Protein AF-A0A497PC31-F1 (afdb_monomer)

pLDDT: mean 92.28, std 5.94, range [58.91, 97.69]

Radius of gyration: 13.22 Å; Cα contacts (8 Å, |Δi|>4): 116; chains: 1; bounding box: 31×26×40 Å

Nearest PDB structures (foldseek):
  8vl3-assembly1_A  TM=4.326E-01  e=1.122E-01  synthetic construct
  1iho-assembly1_B  TM=4.512E-01  e=1.753E-01  Escherichia coli
  7p45-assembly1_A  TM=4.996E-01  e=8.096E-01  Nakaseomyces glabratus CBS 138
  2jd4-assembly1_A  TM=5.950E-01  e=1.977E+00  Mus musculus
  3aml-assembly1_A  TM=5.154E-01  e=2.393E+00  Oryza sativa Japonica Group

Foldseek 3Di:
DDDDPVQVVLVVQLVVQLVVLQVVLLVCCVVCVVPDDPVVSVVSSQVSSCVRSPDDAKAWDDADVVQGWGWIDHPQKIKTWGDDPPDIDMDIDGD

Secondary structure (DSSP, 8-state):
-PPPHHHHHHHHHHHHHHHHHHHHHHHHHHHHTTTS-HHHHHHHHHHHHHHHS-SS-EEEEEEEETTEEEEEEETTEEEEEEE-SS-EEEEEEE-

Sequence (95 aa):
MKMNEITKSITNTIMENMEKTLVYLYCRWQDEKEYEDWQDYVDIMKKDLKEKAGVSNVFFVKASKRPFGLTFDFEGWQITLSVNSTSIRWKAKKI

Mean predicted aligned error: 3.39 Å

Solvent-accessible surface area (backbone atoms only — not comparable to full-atom values): 5504 Å² total; per-residue (Å²): 137,79,81,51,73,66,60,47,53,52,49,49,50,31,47,62,55,46,48,58,54,45,53,54,52,47,54,49,45,71,76,38,59,92,81,51,66,67,65,60,58,46,52,50,53,51,50,47,51,61,69,56,45,79,56,90,67,61,42,83,72,48,67,40,83,80,69,27,37,42,31,32,36,43,92,57,28,41,36,35,43,34,44,57,100,88,46,78,46,74,48,78,43,83,105

Structure (mmCIF, N/CA/C/O backbone):
data_AF-A0A497PC31-F1
#
_entry.id   AF-A0A497PC31-F1
#
loop_
_atom_site.group_PDB
_atom_site.id
_atom_site.type_symbol
_atom_site.label_atom_id
_atom_site.label_alt_id
_atom_site.label_comp_id
_atom_site.label_asym_id
_atom_site.label_entity_id
_atom_site.label_seq_id
_atom_site.pdbx_PDB_ins_code
_atom_site.Cartn_x
_atom_site.Cartn_y
_atom_site.Cartn_z
_atom_site.occupancy
_atom_site.B_iso_or_equiv
_atom_site.auth_seq_id
_atom_site.auth_comp_id
_atom_site.auth_asym_id
_atom_site.auth_atom_id
_atom_site.pdbx_PDB_model_num
ATOM 1 N N . MET A 1 1 ? -18.245 8.865 14.899 1.00 58.91 1 MET A N 1
ATOM 2 C CA . MET A 1 1 ? -17.577 7.842 15.736 1.00 58.91 1 MET A CA 1
ATOM 3 C C . MET A 1 1 ? -16.084 7.946 15.482 1.00 58.91 1 MET A C 1
ATOM 5 O O . MET A 1 1 ? -15.696 7.889 14.322 1.00 58.91 1 MET A O 1
ATOM 9 N N . LYS A 1 2 ? -15.283 8.217 16.513 1.00 72.19 2 LYS A N 1
ATOM 10 C CA . LYS A 1 2 ? -13.822 8.347 16.396 1.00 72.19 2 LYS A CA 1
ATOM 11 C C . LYS A 1 2 ? -13.185 6.952 16.481 1.00 72.19 2 LYS A C 1
ATOM 13 O O . LYS A 1 2 ? -13.781 6.077 17.107 1.00 72.19 2 LYS A O 1
ATOM 18 N N . MET A 1 3 ? -12.023 6.738 15.858 1.00 81.50 3 MET A N 1
ATOM 19 C CA . MET A 1 3 ? -11.214 5.542 16.144 1.00 81.50 3 MET A CA 1
ATOM 20 C C . MET A 1 3 ? -10.891 5.521 17.637 1.00 81.50 3 MET A C 1
ATOM 22 O O . MET A 1 3 ? -10.557 6.564 18.203 1.00 81.50 3 MET A O 1
ATOM 26 N N . ASN A 1 4 ? -11.013 4.353 18.264 1.00 87.94 4 ASN A N 1
ATOM 27 C CA . ASN A 1 4 ? -10.544 4.177 19.633 1.00 87.94 4 ASN A CA 1
ATOM 28 C C . ASN A 1 4 ? -9.001 4.138 19.660 1.00 87.94 4 ASN A C 1
ATOM 30 O O . ASN A 1 4 ? -8.346 4.071 18.614 1.00 87.94 4 ASN A O 1
ATOM 34 N N . GLU A 1 5 ? -8.416 4.202 20.854 1.00 88.38 5 GLU A N 1
ATOM 35 C CA . GLU A 1 5 ? -6.961 4.295 21.026 1.00 88.38 5 GLU A CA 1
ATOM 36 C C . GLU A 1 5 ? -6.210 3.059 20.516 1.00 88.38 5 GLU A C 1
ATOM 38 O O . GLU A 1 5 ? -5.159 3.204 19.893 1.00 88.38 5 GLU A O 1
ATOM 43 N N . ILE A 1 6 ? -6.775 1.859 20.68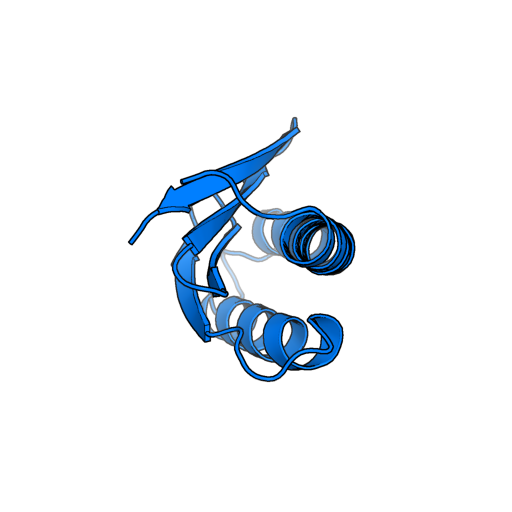9 1.00 85.81 6 ILE A N 1
ATOM 44 C CA . ILE A 1 6 ? -6.182 0.601 20.214 1.00 85.81 6 ILE A CA 1
ATOM 45 C C . ILE A 1 6 ? -6.154 0.576 18.684 1.00 85.81 6 ILE A C 1
ATOM 47 O O . ILE A 1 6 ? -5.098 0.387 18.085 1.00 85.81 6 ILE A O 1
ATOM 51 N N . THR A 1 7 ? -7.293 0.844 18.039 1.00 85.75 7 THR A N 1
ATOM 52 C CA . THR A 1 7 ? -7.408 0.906 16.575 1.00 85.75 7 THR A CA 1
ATOM 53 C C . THR A 1 7 ? -6.462 1.958 16.000 1.00 85.75 7 THR A C 1
ATOM 55 O O . THR A 1 7 ? -5.844 1.733 14.960 1.00 85.75 7 THR A O 1
ATOM 58 N N . LYS A 1 8 ? -6.308 3.100 16.681 1.00 87.94 8 LYS A N 1
ATOM 59 C CA . LYS A 1 8 ? -5.372 4.154 16.278 1.00 87.94 8 LYS A CA 1
ATOM 60 C C . LYS A 1 8 ? -3.916 3.693 16.382 1.00 87.94 8 LYS A C 1
ATOM 62 O O . LYS A 1 8 ? -3.160 3.920 15.445 1.00 87.94 8 LYS A O 1
ATOM 67 N N . SER A 1 9 ? -3.543 3.032 17.477 1.00 89.31 9 SER A N 1
ATOM 68 C CA . SER A 1 9 ? -2.193 2.490 17.672 1.00 89.31 9 SER A CA 1
ATOM 69 C C . SER A 1 9 ? -1.834 1.467 16.591 1.00 89.31 9 SER A C 1
ATOM 71 O O . SER A 1 9 ? -0.835 1.631 15.897 1.00 89.31 9 SER A O 1
ATOM 73 N N . ILE A 1 10 ? -2.716 0.490 16.346 1.00 89.06 10 ILE A N 1
ATOM 74 C CA . ILE A 1 10 ? -2.525 -0.522 15.294 1.00 89.06 10 ILE A CA 1
ATOM 75 C C . ILE A 1 10 ? -2.412 0.140 13.920 1.00 89.06 10 ILE A C 1
ATOM 77 O O . ILE A 1 10 ? -1.530 -0.197 13.135 1.00 89.06 10 ILE A O 1
ATOM 81 N N . THR A 1 11 ? -3.268 1.124 13.637 1.00 89.00 11 THR A N 1
ATOM 82 C CA . THR A 1 11 ? -3.207 1.861 12.370 1.00 89.00 11 THR A CA 1
ATOM 83 C C . THR A 1 11 ? -1.867 2.566 12.202 1.00 89.00 11 THR A C 1
ATOM 85 O O . THR A 1 11 ? -1.296 2.492 11.121 1.00 89.00 11 THR A O 1
ATOM 88 N N . ASN A 1 12 ? -1.333 3.199 13.250 1.00 89.62 12 ASN A N 1
ATOM 89 C CA . ASN A 1 12 ? -0.011 3.825 13.199 1.00 89.62 12 ASN A CA 1
ATOM 90 C C . ASN A 1 12 ? 1.095 2.795 12.919 1.00 89.62 12 ASN A C 1
ATOM 92 O O . ASN A 1 12 ? 1.965 3.053 12.096 1.00 89.62 12 ASN A O 1
ATOM 96 N N . THR A 1 13 ? 1.030 1.605 13.518 1.00 90.00 13 THR A N 1
ATOM 97 C CA . THR A 1 13 ? 1.996 0.532 13.236 1.00 90.00 13 THR A CA 1
ATOM 98 C C . THR A 1 13 ? 1.917 0.050 11.785 1.00 90.00 13 THR A C 1
ATOM 100 O O . THR A 1 13 ? 2.945 -0.067 11.117 1.00 90.00 13 THR A O 1
ATOM 103 N N . ILE A 1 14 ? 0.707 -0.182 11.258 1.00 90.31 14 ILE A N 1
ATOM 104 C CA . ILE A 1 14 ? 0.506 -0.537 9.842 1.00 90.31 14 ILE A CA 1
ATOM 105 C C . ILE A 1 14 ? 1.088 0.568 8.950 1.00 90.31 14 ILE A C 1
ATOM 107 O O . ILE A 1 14 ? 1.813 0.291 7.997 1.00 90.31 14 ILE A O 1
ATOM 111 N N . MET A 1 15 ? 0.793 1.824 9.283 1.00 89.69 15 MET A N 1
ATOM 112 C CA . MET A 1 15 ? 1.258 3.009 8.573 1.00 89.69 15 MET A CA 1
ATOM 113 C C . MET A 1 15 ? 2.787 3.082 8.491 1.00 89.69 15 MET A C 1
ATOM 115 O O . MET A 1 15 ? 3.325 3.177 7.390 1.00 89.69 15 MET A O 1
ATOM 119 N N . GLU A 1 16 ? 3.480 2.991 9.625 1.00 90.06 16 GLU A N 1
ATOM 120 C CA . GLU A 1 16 ? 4.946 3.053 9.707 1.00 90.06 16 GLU A CA 1
ATOM 121 C C . GLU A 1 16 ? 5.620 1.915 8.927 1.00 90.06 16 GLU A C 1
ATOM 123 O O . GLU A 1 16 ? 6.631 2.118 8.247 1.00 90.06 16 GLU A O 1
ATOM 128 N N . ASN A 1 17 ? 5.041 0.712 8.985 1.00 90.00 17 ASN A N 1
ATOM 129 C CA . ASN A 1 17 ? 5.554 -0.445 8.259 1.00 90.00 17 ASN A CA 1
ATOM 130 C C . ASN A 1 17 ? 5.372 -0.308 6.743 1.00 90.00 17 ASN A C 1
ATOM 132 O O . ASN A 1 17 ? 6.284 -0.632 5.976 1.00 90.00 17 ASN A O 1
ATOM 136 N N . MET A 1 18 ? 4.208 0.180 6.308 1.00 93.44 18 MET A N 1
ATOM 137 C CA . MET A 1 18 ? 3.895 0.340 4.889 1.00 93.44 18 MET A CA 1
ATOM 138 C C . MET A 1 18 ? 4.583 1.551 4.263 1.00 93.44 18 MET A C 1
ATOM 140 O O . MET A 1 18 ? 4.883 1.519 3.071 1.00 93.44 18 MET A O 1
ATOM 144 N N . GLU A 1 19 ? 4.874 2.596 5.037 1.00 92.56 19 GLU A N 1
ATOM 145 C CA . GLU A 1 19 ? 5.575 3.788 4.558 1.00 92.56 19 GLU A CA 1
ATOM 146 C C . GLU A 1 19 ? 6.927 3.434 3.931 1.00 92.56 19 GLU A C 1
ATOM 148 O O . GLU A 1 19 ? 7.196 3.811 2.791 1.00 92.56 19 GLU A O 1
ATOM 153 N N . LYS A 1 20 ? 7.743 2.634 4.625 1.00 91.25 20 LYS A N 1
ATOM 154 C CA . LYS A 1 20 ? 9.066 2.213 4.133 1.00 91.25 20 LYS A CA 1
ATOM 155 C C . LYS A 1 20 ? 8.968 1.449 2.813 1.00 91.25 20 LYS A C 1
ATOM 157 O O . LYS A 1 20 ? 9.718 1.735 1.880 1.00 91.25 20 LYS A O 1
ATOM 162 N N . THR A 1 21 ? 8.020 0.515 2.720 1.00 93.81 21 THR A N 1
ATOM 163 C CA . THR A 1 21 ? 7.744 -0.232 1.484 1.00 93.81 21 THR A CA 1
ATOM 164 C C . THR A 1 21 ? 7.343 0.709 0.358 1.00 93.81 21 THR A C 1
ATOM 166 O O . THR A 1 21 ? 7.889 0.632 -0.739 1.00 93.81 21 THR A O 1
ATOM 169 N N . LEU A 1 22 ? 6.403 1.618 0.617 1.00 95.50 22 LEU A N 1
ATOM 170 C CA . LEU A 1 22 ? 5.885 2.519 -0.404 1.00 95.50 22 LEU A CA 1
ATOM 171 C C . LEU A 1 22 ? 6.933 3.512 -0.899 1.00 95.50 22 LEU A C 1
ATOM 173 O O . LEU A 1 22 ? 6.946 3.800 -2.090 1.00 95.50 22 LEU A O 1
ATOM 177 N N . VAL A 1 23 ? 7.815 4.006 -0.030 1.00 95.38 23 VAL A N 1
ATOM 178 C CA . VAL A 1 23 ? 8.930 4.873 -0.433 1.00 95.38 23 VAL A CA 1
ATOM 179 C C . VAL A 1 23 ? 9.906 4.113 -1.327 1.00 95.38 23 VAL A C 1
ATOM 181 O O . VAL A 1 23 ? 10.242 4.603 -2.402 1.00 95.38 23 VAL A O 1
ATOM 184 N N . TYR A 1 24 ? 10.307 2.901 -0.934 1.00 95.31 24 TYR A N 1
ATOM 185 C CA . TYR A 1 24 ? 11.197 2.069 -1.748 1.00 95.31 24 TYR A CA 1
ATOM 186 C C . TYR A 1 24 ? 10.601 1.782 -3.133 1.00 95.31 24 TYR A C 1
ATOM 188 O O . TYR A 1 24 ? 11.240 2.022 -4.157 1.00 95.31 24 TYR A O 1
ATOM 196 N N . LEU A 1 25 ? 9.346 1.328 -3.161 1.00 96.81 25 LEU A N 1
ATOM 197 C CA . LEU A 1 25 ? 8.635 1.032 -4.399 1.00 96.81 25 LEU A CA 1
ATOM 198 C C . LEU A 1 25 ? 8.398 2.289 -5.241 1.00 96.81 25 LEU A C 1
ATOM 200 O O . LEU A 1 25 ? 8.455 2.217 -6.462 1.00 96.81 25 LEU A O 1
ATOM 204 N N . TYR A 1 26 ? 8.157 3.444 -4.618 1.00 97.31 26 TYR A N 1
ATOM 205 C CA . TYR A 1 26 ? 8.008 4.705 -5.338 1.00 97.31 26 TYR A CA 1
ATOM 206 C C . TYR A 1 26 ? 9.298 5.093 -6.057 1.00 97.31 26 TYR A C 1
ATOM 208 O O . TYR A 1 26 ? 9.233 5.444 -7.233 1.00 97.31 26 TY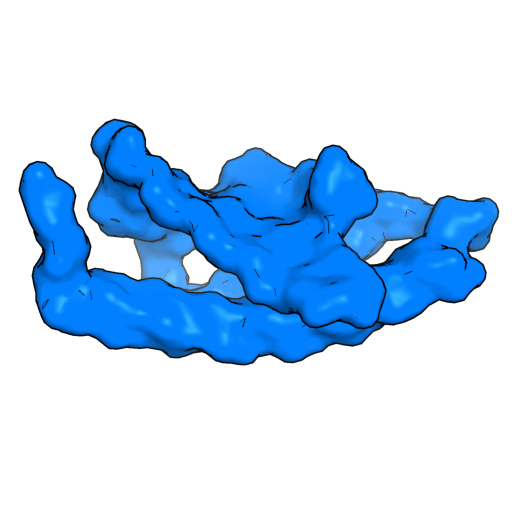R A O 1
ATOM 216 N N . CYS A 1 27 ? 10.446 5.018 -5.376 1.00 96.00 27 CYS A N 1
ATOM 217 C CA . CYS A 1 27 ? 11.744 5.320 -5.978 1.00 96.00 27 CYS A CA 1
ATOM 218 C C . CYS A 1 27 ? 12.028 4.383 -7.156 1.00 96.00 27 CYS A C 1
ATOM 220 O O . CYS A 1 27 ? 12.239 4.867 -8.263 1.00 96.00 27 CYS A O 1
ATOM 222 N N . ARG A 1 28 ? 11.893 3.062 -6.956 1.00 96.75 28 ARG A N 1
ATOM 223 C CA . ARG A 1 28 ? 12.069 2.073 -8.034 1.00 96.75 28 ARG A CA 1
ATOM 224 C C . ARG A 1 28 ? 11.134 2.342 -9.211 1.00 96.75 28 ARG A C 1
ATOM 226 O O . ARG A 1 28 ? 11.570 2.349 -10.351 1.00 96.75 28 ARG A O 1
ATOM 233 N N . TRP A 1 29 ? 9.867 2.651 -8.939 1.00 96.50 29 TRP A N 1
ATOM 234 C CA . TRP A 1 29 ? 8.910 2.994 -9.988 1.00 96.50 29 TRP A CA 1
ATOM 235 C C . TRP A 1 29 ? 9.291 4.279 -10.731 1.00 96.50 29 TRP A C 1
ATOM 237 O O . TRP A 1 29 ? 8.996 4.412 -11.914 1.00 96.50 29 TRP A O 1
ATOM 247 N N . GLN A 1 30 ? 9.920 5.265 -10.085 1.00 95.62 30 GLN A N 1
ATOM 248 C CA . GLN A 1 30 ? 10.380 6.443 -10.822 1.00 95.62 30 GLN A CA 1
ATOM 249 C C . GLN A 1 30 ? 11.454 6.089 -11.848 1.00 95.62 30 GLN A C 1
ATOM 251 O O . GLN A 1 30 ? 11.367 6.614 -12.965 1.00 95.62 30 GLN A O 1
ATOM 256 N N . ASP A 1 31 ? 12.358 5.183 -11.485 1.00 95.75 31 ASP A N 1
ATOM 257 C CA . ASP A 1 31 ? 13.504 4.768 -12.292 1.00 95.75 31 ASP A CA 1
ATOM 258 C C . ASP A 1 31 ? 13.107 3.751 -13.382 1.00 95.75 31 ASP A C 1
ATOM 260 O O . ASP A 1 31 ? 13.486 3.906 -14.539 1.00 95.75 31 ASP A O 1
ATOM 264 N N . GLU A 1 32 ? 12.264 2.770 -13.046 1.00 95.50 32 GLU A N 1
ATOM 265 C CA . GLU A 1 32 ? 12.070 1.545 -13.841 1.00 95.50 32 GLU A CA 1
ATOM 266 C C . GLU A 1 32 ? 10.674 1.404 -14.482 1.00 95.50 32 GLU A C 1
ATOM 268 O O . GLU A 1 32 ? 10.388 0.409 -15.146 1.00 95.50 32 GLU A O 1
ATOM 273 N N . LYS A 1 33 ? 9.768 2.386 -14.335 1.00 92.88 33 LYS A N 1
ATOM 274 C CA . LYS A 1 33 ? 8.372 2.300 -14.847 1.00 92.88 33 LYS A CA 1
ATOM 275 C C . LYS A 1 33 ? 8.210 2.079 -16.355 1.00 92.88 33 LYS A C 1
ATOM 277 O O . LYS A 1 33 ? 7.093 1.824 -16.802 1.00 92.88 33 LYS A O 1
ATOM 282 N N . GLU A 1 34 ? 9.266 2.278 -17.139 1.00 95.62 34 GLU A N 1
ATOM 283 C CA . GLU A 1 34 ? 9.272 2.022 -18.586 1.00 95.62 34 GLU A CA 1
ATOM 284 C C . GLU A 1 34 ? 9.613 0.561 -18.917 1.00 95.62 34 GLU A C 1
ATOM 286 O O . GLU A 1 34 ? 9.337 0.109 -20.027 1.00 95.62 34 GLU A O 1
ATOM 291 N N . TYR A 1 35 ? 10.160 -0.179 -17.948 1.00 94.75 35 TYR A N 1
ATOM 292 C CA . TYR A 1 35 ? 10.691 -1.531 -18.120 1.00 94.75 35 TYR A CA 1
ATOM 293 C C . TYR A 1 35 ? 9.995 -2.576 -17.238 1.00 94.75 35 TYR A C 1
ATOM 295 O O . TYR A 1 35 ? 9.971 -3.751 -17.597 1.00 94.75 35 TYR A O 1
ATOM 303 N N . GLU A 1 36 ? 9.414 -2.169 -16.109 1.00 94.06 36 GLU A N 1
ATOM 304 C CA . GLU A 1 36 ? 8.764 -3.069 -15.152 1.00 94.06 36 GLU A CA 1
ATOM 305 C C . GLU A 1 36 ? 7.233 -3.013 -15.207 1.00 94.06 36 GLU A C 1
ATOM 307 O O . GLU A 1 36 ? 6.624 -1.959 -15.423 1.00 94.06 36 GLU A O 1
ATOM 312 N N . ASP A 1 37 ? 6.592 -4.158 -14.949 1.00 96.69 37 ASP A N 1
ATOM 313 C CA . ASP A 1 37 ? 5.138 -4.230 -14.847 1.00 96.69 37 ASP A CA 1
ATOM 314 C C . ASP A 1 37 ? 4.674 -3.638 -13.513 1.00 96.69 37 ASP A C 1
ATOM 316 O O . ASP A 1 37 ? 5.152 -3.969 -12.432 1.00 96.69 37 ASP A O 1
ATOM 320 N N . TRP A 1 38 ? 3.665 -2.776 -13.582 1.00 96.25 38 TRP A N 1
ATOM 321 C CA . TRP A 1 38 ? 2.987 -2.255 -12.404 1.00 96.25 38 TRP A CA 1
ATOM 322 C C . TRP A 1 38 ? 2.387 -3.346 -11.520 1.00 96.25 38 TRP A C 1
ATOM 324 O O . TRP A 1 38 ? 2.303 -3.159 -10.307 1.00 96.25 38 TRP A O 1
ATOM 334 N N . GLN A 1 39 ? 1.936 -4.455 -12.106 1.00 97.19 39 GLN A N 1
ATOM 335 C CA . GLN A 1 39 ? 1.289 -5.522 -11.355 1.00 97.19 39 GLN A CA 1
ATOM 336 C C . GLN A 1 39 ? 2.224 -6.115 -10.291 1.00 97.19 39 GLN A C 1
ATOM 338 O O . GLN A 1 39 ? 1.767 -6.372 -9.176 1.00 97.19 39 GLN A O 1
ATOM 343 N N . ASP A 1 40 ? 3.529 -6.179 -10.562 1.00 96.88 40 ASP A N 1
ATOM 344 C CA . ASP A 1 40 ? 4.532 -6.644 -9.599 1.00 96.88 40 ASP A CA 1
ATOM 345 C C . ASP A 1 40 ? 4.565 -5.756 -8.345 1.00 96.88 40 ASP A C 1
ATOM 347 O O . ASP A 1 40 ? 4.588 -6.239 -7.211 1.00 96.88 40 ASP A O 1
ATOM 351 N N . TYR A 1 41 ? 4.464 -4.437 -8.524 1.00 97.25 41 TYR A N 1
ATOM 352 C CA . TYR A 1 41 ? 4.388 -3.476 -7.422 1.00 97.25 41 TYR A CA 1
ATOM 353 C C . TYR A 1 41 ? 3.118 -3.673 -6.598 1.00 97.25 41 TYR A C 1
ATOM 355 O O . TYR A 1 41 ? 3.157 -3.616 -5.367 1.00 97.25 41 TYR A O 1
ATOM 363 N N . VAL A 1 42 ? 1.985 -3.908 -7.266 1.00 97.69 42 VAL A N 1
ATOM 364 C CA . VAL A 1 42 ? 0.706 -4.172 -6.597 1.00 97.69 42 VAL A CA 1
ATOM 365 C C . VAL A 1 42 ? 0.787 -5.442 -5.757 1.00 97.69 42 VAL A C 1
ATOM 367 O O . VAL A 1 42 ? 0.286 -5.462 -4.629 1.00 97.69 42 VAL A O 1
ATOM 370 N N . ASP A 1 43 ? 1.423 -6.487 -6.274 1.00 97.50 43 ASP A N 1
ATOM 371 C CA . ASP A 1 43 ? 1.535 -7.767 -5.583 1.00 97.50 43 ASP A CA 1
ATOM 372 C C . ASP A 1 43 ? 2.489 -7.686 -4.388 1.00 97.50 43 ASP A C 1
ATOM 374 O O . ASP A 1 43 ? 2.157 -8.203 -3.317 1.00 97.50 43 ASP A O 1
ATOM 378 N N . ILE A 1 44 ? 3.586 -6.926 -4.499 1.00 96.50 44 ILE A N 1
ATOM 379 C CA . ILE A 1 44 ? 4.441 -6.595 -3.349 1.00 96.50 44 ILE A CA 1
ATOM 380 C C . ILE A 1 44 ? 3.650 -5.801 -2.303 1.00 96.50 44 ILE A C 1
ATOM 382 O O . ILE A 1 44 ? 3.677 -6.157 -1.129 1.00 96.50 44 ILE A O 1
ATOM 386 N N . MET A 1 45 ? 2.895 -4.767 -2.697 1.00 96.62 45 MET A N 1
ATOM 387 C CA . MET A 1 45 ? 2.087 -3.977 -1.755 1.00 96.62 45 MET A CA 1
ATOM 388 C C . MET A 1 45 ? 1.049 -4.832 -1.019 1.00 96.62 45 MET A C 1
ATOM 390 O O . MET A 1 45 ? 0.867 -4.663 0.186 1.00 96.62 45 MET A O 1
ATOM 394 N N . LYS A 1 46 ? 0.372 -5.754 -1.715 1.00 95.75 46 LYS A N 1
ATOM 395 C CA . LYS A 1 46 ? -0.586 -6.692 -1.106 1.00 95.75 46 LYS A CA 1
ATOM 396 C C . LYS A 1 46 ? 0.096 -7.648 -0.134 1.00 95.75 46 LYS A C 1
ATOM 398 O O . LYS A 1 46 ? -0.419 -7.866 0.963 1.00 95.75 46 LYS A O 1
ATOM 403 N N . LYS A 1 47 ? 1.227 -8.226 -0.546 1.00 94.44 47 LYS A N 1
ATOM 404 C CA . LYS A 1 47 ? 2.012 -9.150 0.273 1.00 94.44 47 LYS A CA 1
ATOM 405 C C . LYS A 1 47 ? 2.486 -8.461 1.549 1.00 94.44 47 LYS A C 1
ATOM 407 O O . LYS A 1 47 ? 2.189 -8.941 2.638 1.00 94.44 47 LYS A O 1
ATOM 412 N N . ASP A 1 48 ? 3.120 -7.300 1.413 1.00 94.38 48 ASP A N 1
ATOM 413 C CA . ASP A 1 48 ? 3.631 -6.524 2.539 1.00 94.38 48 ASP A CA 1
ATOM 414 C C . ASP A 1 48 ? 2.510 -6.059 3.464 1.00 94.38 48 ASP A C 1
ATOM 416 O O . ASP A 1 48 ? 2.664 -6.141 4.677 1.00 94.38 48 ASP A O 1
ATOM 420 N N . LEU A 1 49 ? 1.361 -5.637 2.925 1.00 94.00 49 LEU A N 1
ATOM 421 C CA . LEU A 1 49 ? 0.210 -5.281 3.752 1.00 94.00 49 LEU A CA 1
ATOM 422 C C . LEU A 1 49 ? -0.240 -6.471 4.606 1.00 94.00 49 LEU A C 1
ATOM 424 O O . LEU A 1 49 ? -0.490 -6.308 5.794 1.00 94.00 49 LEU A O 1
ATOM 428 N N . LYS A 1 50 ? -0.305 -7.674 4.031 1.00 90.94 50 LYS A N 1
ATOM 429 C CA . LYS A 1 50 ? -0.708 -8.885 4.754 1.00 90.94 50 LYS A CA 1
ATOM 430 C C . LYS A 1 50 ? 0.327 -9.316 5.799 1.00 90.94 50 LYS A C 1
ATOM 432 O O . LYS A 1 50 ? -0.049 -9.697 6.903 1.00 90.94 50 LYS A O 1
ATOM 437 N N . GLU A 1 51 ? 1.611 -9.273 5.457 1.00 90.19 51 GLU A N 1
ATOM 438 C CA . GLU A 1 51 ? 2.702 -9.728 6.329 1.00 90.19 51 GLU A CA 1
ATOM 439 C C . GLU A 1 51 ? 3.021 -8.722 7.442 1.00 90.19 51 GLU A C 1
ATOM 441 O O . GLU A 1 51 ? 3.298 -9.114 8.574 1.00 90.19 51 GLU A O 1
ATOM 446 N N . LYS A 1 52 ? 2.958 -7.422 7.140 1.00 86.12 52 LYS A N 1
ATOM 447 C CA . LYS A 1 52 ? 3.398 -6.350 8.043 1.00 86.12 52 LYS A CA 1
ATOM 448 C C . LYS A 1 52 ? 2.270 -5.681 8.814 1.00 86.12 52 LYS A C 1
ATOM 450 O O . LYS A 1 52 ? 2.561 -4.949 9.761 1.00 86.12 52 LYS A O 1
ATOM 455 N N . ALA A 1 53 ? 1.005 -5.906 8.447 1.00 80.38 53 ALA A N 1
ATOM 456 C CA . ALA A 1 53 ? -0.101 -5.372 9.232 1.00 80.38 53 ALA A CA 1
ATOM 457 C C . ALA A 1 53 ? -0.228 -6.042 10.606 1.00 80.38 53 ALA A C 1
ATOM 459 O O . ALA A 1 53 ? -0.722 -5.416 11.539 1.00 80.38 53 ALA A O 1
ATOM 460 N N . GLY A 1 54 ? 0.204 -7.302 10.742 1.00 77.06 54 GLY A N 1
ATOM 461 C CA . GLY A 1 54 ? 0.157 -8.034 12.014 1.00 77.06 54 GLY A CA 1
ATOM 462 C C . GLY A 1 54 ? -1.260 -8.316 12.534 1.00 77.06 54 GLY A C 1
ATOM 463 O O . GLY A 1 54 ? -1.415 -8.750 13.672 1.00 77.06 54 GLY A O 1
ATOM 464 N N . VAL A 1 55 ? -2.290 -8.077 11.717 1.00 81.62 55 VAL A N 1
ATOM 465 C CA . VAL A 1 55 ? -3.707 -8.264 12.052 1.00 81.62 55 VAL A CA 1
ATOM 466 C C . VAL A 1 55 ? -4.457 -8.896 10.878 1.00 81.62 55 VAL A C 1
ATOM 468 O O . VAL A 1 55 ? -4.098 -8.709 9.716 1.00 81.62 55 VAL A O 1
ATOM 471 N N . SER A 1 56 ? -5.503 -9.666 11.175 1.00 78.75 56 SER A N 1
ATOM 472 C CA . SER A 1 56 ? -6.242 -10.462 10.184 1.00 78.75 56 SER A CA 1
ATOM 473 C C . SER A 1 56 ? -7.347 -9.698 9.447 1.00 78.75 56 SER A C 1
ATOM 475 O O . SER A 1 56 ? -7.836 -10.168 8.424 1.00 78.75 56 SER A O 1
ATOM 477 N N . ASN A 1 57 ? -7.748 -8.529 9.943 1.00 88.00 57 ASN A N 1
ATOM 478 C CA . ASN A 1 57 ? -8.878 -7.735 9.455 1.00 88.00 57 ASN A CA 1
ATOM 479 C C . ASN A 1 57 ? -8.454 -6.505 8.636 1.00 88.00 57 ASN A C 1
ATOM 481 O O . ASN A 1 57 ? -9.139 -5.481 8.641 1.00 88.00 57 ASN A O 1
ATOM 485 N N . VAL A 1 58 ? -7.323 -6.614 7.939 1.00 92.62 58 VAL A N 1
ATOM 486 C CA . VAL A 1 58 ? -6.848 -5.624 6.970 1.00 92.62 58 VAL A CA 1
ATOM 487 C C . VAL A 1 58 ? -7.061 -6.165 5.564 1.00 92.62 58 VAL A C 1
ATOM 489 O O . VAL A 1 58 ? -6.577 -7.243 5.221 1.00 92.62 58 VAL A O 1
ATOM 492 N N . PHE A 1 59 ? -7.765 -5.400 4.735 1.00 94.38 59 PHE A N 1
ATOM 493 C CA . PHE A 1 59 ? -8.141 -5.815 3.388 1.00 94.38 59 PHE A CA 1
ATOM 494 C C . PHE A 1 59 ? -7.604 -4.836 2.356 1.00 94.38 59 PHE A C 1
ATOM 496 O O . PHE A 1 59 ? -7.919 -3.651 2.383 1.00 94.38 59 PHE A O 1
ATOM 503 N N . PHE A 1 60 ? -6.802 -5.326 1.416 1.00 96.44 60 PHE A N 1
ATOM 504 C CA . PHE A 1 60 ? -6.367 -4.519 0.282 1.00 96.44 60 PHE A CA 1
ATOM 505 C C . PHE A 1 60 ? -7.570 -4.126 -0.589 1.00 96.44 60 PHE A C 1
ATOM 507 O O . PHE A 1 60 ? -8.344 -4.990 -0.994 1.00 96.44 60 PHE A O 1
ATOM 514 N N . VAL A 1 61 ? -7.682 -2.842 -0.932 1.00 97.00 61 VAL A N 1
ATOM 515 C CA . VAL A 1 61 ? -8.736 -2.325 -1.818 1.00 97.00 61 VAL A CA 1
ATOM 516 C C . VAL A 1 61 ? -8.176 -2.060 -3.209 1.00 97.00 61 VAL A C 1
ATOM 518 O O . VAL A 1 61 ? -8.671 -2.592 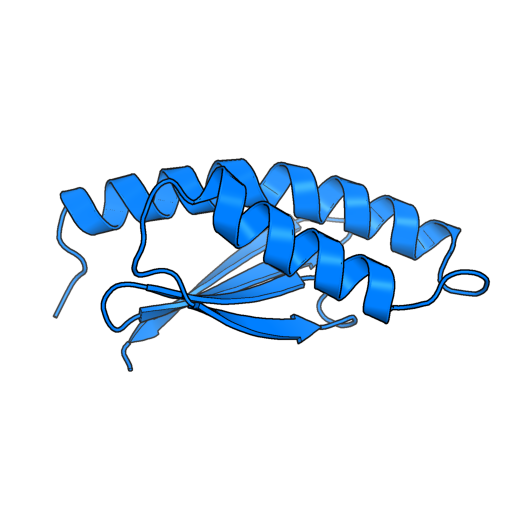-4.199 1.00 97.00 61 VAL A O 1
ATOM 521 N N . LYS A 1 62 ? -7.147 -1.212 -3.305 1.00 97.12 62 LYS A N 1
ATOM 522 C CA . LYS A 1 62 ? -6.528 -0.844 -4.585 1.00 97.12 62 LYS A CA 1
ATOM 523 C C . LYS A 1 62 ? -5.132 -0.274 -4.395 1.00 97.12 62 LYS A C 1
ATOM 525 O O . LYS A 1 62 ? -4.805 0.243 -3.334 1.00 97.12 62 LYS A O 1
ATOM 530 N N . ALA A 1 63 ? -4.358 -0.277 -5.470 1.00 97.62 63 ALA A N 1
ATOM 531 C CA . ALA A 1 63 ? -3.119 0.476 -5.594 1.00 97.62 63 ALA A CA 1
ATOM 532 C C . ALA A 1 63 ? -3.266 1.500 -6.724 1.00 97.62 63 ALA A C 1
ATOM 534 O O . ALA A 1 63 ? -4.079 1.322 -7.633 1.00 97.62 63 ALA A O 1
ATOM 535 N N . SER A 1 64 ? -2.499 2.583 -6.669 1.00 96.56 64 SER A N 1
ATOM 536 C CA . SER A 1 64 ? -2.495 3.620 -7.700 1.00 96.56 64 SER A CA 1
ATOM 537 C C . SER A 1 64 ? -1.074 4.034 -8.051 1.00 96.56 64 SER A C 1
ATOM 539 O O . SER A 1 64 ? -0.220 4.120 -7.175 1.00 96.56 64 SER A O 1
ATOM 541 N N . LYS A 1 65 ? -0.848 4.332 -9.336 1.00 95.00 65 LYS A N 1
ATOM 542 C CA . LYS A 1 65 ? 0.391 4.938 -9.848 1.00 95.00 65 LYS A CA 1
ATOM 543 C C . LYS A 1 65 ? 0.449 6.441 -9.564 1.00 95.00 65 LYS A C 1
ATOM 545 O O . LYS A 1 65 ? 1.532 7.006 -9.434 1.00 95.00 65 LYS A O 1
ATOM 550 N N . ARG A 1 66 ? -0.712 7.115 -9.554 1.00 91.69 66 ARG A N 1
ATOM 551 C CA . ARG A 1 66 ? -0.848 8.578 -9.432 1.00 91.69 66 ARG A CA 1
ATOM 552 C C . ARG A 1 66 ? -2.129 8.941 -8.662 1.00 91.69 66 ARG A C 1
ATOM 554 O O . ARG A 1 66 ? -3.218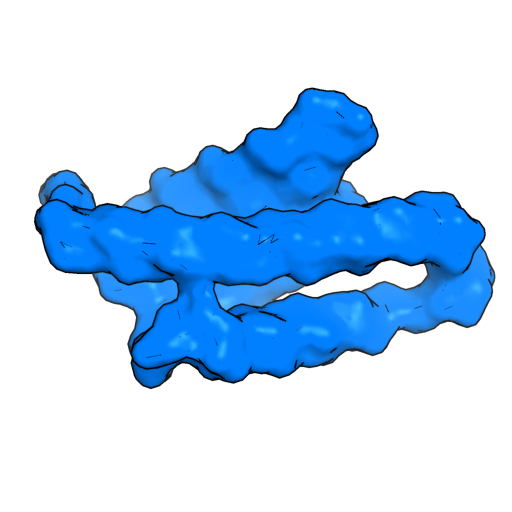 8.820 -9.220 1.00 91.69 66 ARG A O 1
ATOM 561 N N . PRO A 1 67 ? -2.029 9.392 -7.399 1.00 93.94 67 PRO A N 1
ATOM 562 C CA . PRO A 1 67 ? -0.811 9.402 -6.579 1.00 93.94 67 PRO A CA 1
ATOM 563 C C . PRO A 1 67 ? -0.292 7.974 -6.333 1.00 93.94 67 PRO A C 1
ATOM 565 O O . PRO A 1 67 ? -1.098 7.048 -6.279 1.00 93.94 67 PRO A O 1
ATOM 568 N N . PHE A 1 68 ? 1.029 7.801 -6.210 1.00 97.12 68 PHE A N 1
ATOM 569 C CA . PHE A 1 68 ? 1.631 6.488 -5.966 1.00 97.12 68 PHE A CA 1
ATOM 570 C C . PHE A 1 68 ? 1.270 6.001 -4.565 1.00 97.12 68 PHE A C 1
ATOM 572 O O . PHE A 1 68 ? 1.523 6.719 -3.599 1.00 97.12 68 PHE A O 1
ATOM 579 N N . GLY A 1 69 ? 0.690 4.813 -4.426 1.00 97.12 69 GLY A N 1
ATOM 580 C CA . GLY A 1 69 ? 0.368 4.260 -3.113 1.00 97.12 69 GLY A CA 1
ATOM 581 C C . GLY A 1 69 ? -0.738 3.217 -3.134 1.00 97.12 69 GLY A C 1
ATOM 582 O O . GLY A 1 69 ? -1.057 2.655 -4.183 1.00 97.12 69 GLY A O 1
ATOM 583 N N . LEU A 1 70 ? -1.335 2.972 -1.967 1.00 97.38 70 LEU A N 1
ATOM 584 C CA . LEU A 1 70 ? -2.343 1.933 -1.779 1.00 97.38 70 LEU A CA 1
ATOM 585 C C . LEU A 1 70 ? -3.477 2.374 -0.850 1.00 97.38 70 LEU A C 1
ATOM 587 O O . LEU A 1 70 ? -3.308 3.219 0.029 1.00 97.38 70 LEU A O 1
ATOM 591 N N . THR A 1 71 ? -4.637 1.763 -1.045 1.00 97.19 71 THR A N 1
ATOM 592 C CA . THR A 1 71 ? -5.823 1.885 -0.205 1.00 97.19 71 THR A CA 1
ATOM 593 C C . THR A 1 71 ? -6.154 0.519 0.385 1.00 97.19 71 THR A C 1
ATOM 595 O O . THR A 1 71 ? -6.150 -0.482 -0.335 1.00 97.19 71 THR A O 1
ATOM 598 N N . PHE A 1 72 ? -6.471 0.487 1.674 1.00 96.38 72 PHE A N 1
ATOM 599 C CA . PHE A 1 72 ? -6.906 -0.705 2.388 1.00 96.38 72 PHE A CA 1
ATOM 600 C C . PHE A 1 72 ? -8.022 -0.379 3.377 1.00 96.38 72 PHE A C 1
ATOM 602 O O . PHE A 1 72 ? -8.138 0.760 3.825 1.00 96.38 72 PHE A O 1
ATOM 609 N N . ASP A 1 73 ? -8.811 -1.382 3.733 1.00 95.44 73 ASP A N 1
ATOM 610 C CA . ASP A 1 73 ? -9.844 -1.285 4.752 1.00 95.44 73 ASP A CA 1
ATOM 611 C C . ASP A 1 73 ? -9.372 -1.955 6.048 1.00 95.44 73 ASP A C 1
ATOM 613 O O . ASP A 1 73 ? -8.747 -3.016 6.018 1.00 95.44 73 ASP A O 1
ATOM 617 N N . PHE A 1 74 ? -9.670 -1.333 7.186 1.00 92.38 74 PHE A N 1
ATOM 618 C CA . PHE A 1 74 ? -9.387 -1.840 8.528 1.00 92.38 74 PHE A CA 1
ATOM 619 C C . PHE A 1 74 ? -10.435 -1.308 9.510 1.00 92.38 74 PHE A C 1
ATOM 621 O O . PHE A 1 74 ? -10.647 -0.099 9.592 1.00 92.38 74 PHE A O 1
ATOM 628 N N . GLU A 1 75 ? -11.106 -2.190 10.257 1.00 90.75 75 GLU A N 1
ATOM 629 C CA . GLU A 1 75 ? -12.060 -1.814 11.325 1.00 90.75 75 GLU A CA 1
ATOM 630 C C . GLU A 1 75 ? -13.150 -0.802 10.893 1.00 90.75 75 GLU A C 1
ATOM 632 O O . GLU A 1 75 ? -13.504 0.125 11.628 1.00 90.75 75 GLU A O 1
ATOM 637 N N . GLY A 1 76 ? -13.676 -0.937 9.669 1.00 91.12 76 GLY A N 1
ATOM 638 C CA . GLY A 1 76 ? -14.680 -0.011 9.122 1.00 91.12 76 GLY A CA 1
ATOM 639 C C . GLY A 1 76 ? -14.115 1.352 8.694 1.00 91.12 76 GLY A C 1
ATOM 640 O O . GLY A 1 76 ? -14.857 2.328 8.550 1.00 91.12 76 GLY A O 1
ATOM 641 N N . TRP A 1 77 ?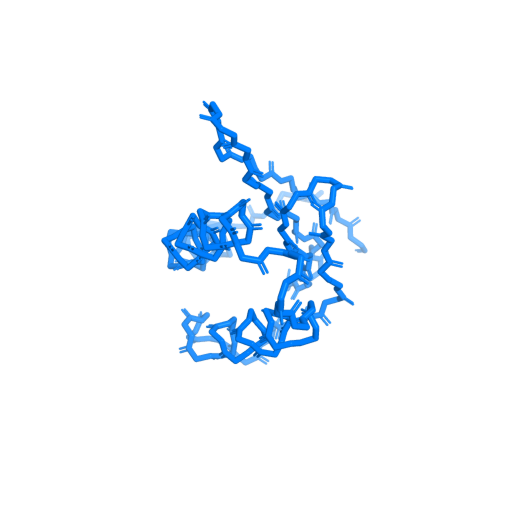 -12.801 1.437 8.493 1.00 92.88 77 TRP A N 1
ATOM 642 C CA . TRP A 1 77 ? -12.121 2.594 7.924 1.00 92.88 77 TRP A CA 1
ATOM 643 C C . TRP A 1 77 ? -11.412 2.211 6.643 1.00 92.88 77 TRP A C 1
ATOM 645 O O . TRP A 1 77 ? -10.614 1.282 6.625 1.00 92.88 77 TRP A O 1
ATOM 655 N N . GLN A 1 78 ? -11.639 2.995 5.600 1.00 95.44 78 GLN A N 1
ATOM 656 C CA . GLN A 1 78 ? -10.841 2.963 4.392 1.00 95.44 78 GLN A CA 1
ATOM 657 C C . GLN A 1 78 ? -9.682 3.946 4.522 1.00 95.44 78 GLN A C 1
ATOM 659 O O . GLN A 1 78 ? -9.876 5.160 4.652 1.00 95.44 78 GLN A O 1
ATOM 664 N N . ILE A 1 79 ? -8.468 3.423 4.478 1.00 95.00 79 ILE A N 1
ATOM 665 C CA . ILE A 1 79 ? -7.227 4.150 4.698 1.00 95.00 79 ILE A CA 1
ATOM 666 C C . ILE A 1 79 ? -6.443 4.159 3.391 1.00 95.00 79 ILE A C 1
ATOM 668 O O . ILE A 1 79 ? -6.245 3.130 2.756 1.00 95.00 79 ILE A O 1
ATOM 672 N N . THR A 1 80 ? -6.015 5.337 2.951 1.00 96.12 80 THR A N 1
ATOM 673 C CA . THR A 1 80 ? -5.187 5.516 1.755 1.00 96.12 80 THR A CA 1
ATOM 674 C C . THR A 1 80 ? -3.843 6.086 2.151 1.00 96.12 80 THR A C 1
ATOM 676 O O . THR A 1 80 ? -3.804 7.170 2.729 1.00 96.12 80 THR A O 1
ATOM 679 N N . LEU A 1 81 ? -2.765 5.395 1.786 1.00 95.69 81 LEU A N 1
ATOM 680 C CA . LEU A 1 81 ? -1.395 5.890 1.848 1.00 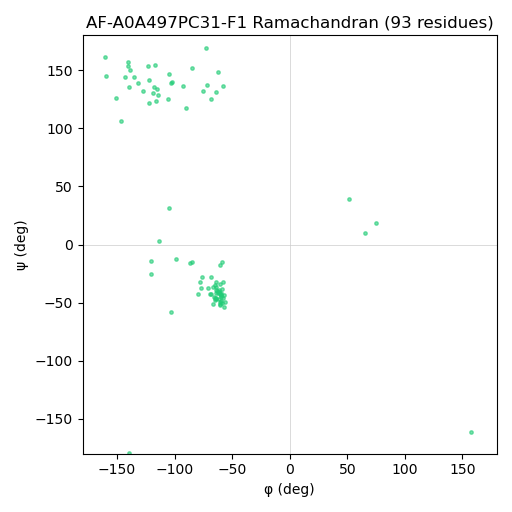95.69 81 LEU A CA 1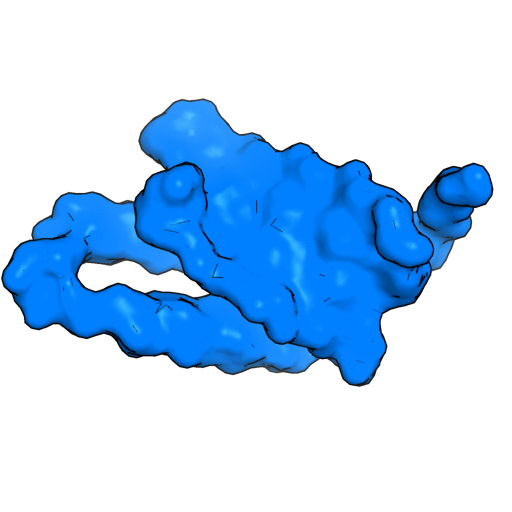
ATOM 681 C C . LEU A 1 81 ? -0.948 6.290 0.457 1.00 95.69 81 LEU A C 1
ATOM 683 O O . LEU A 1 81 ? -1.213 5.592 -0.520 1.00 95.69 81 LEU A O 1
ATOM 687 N N . SER A 1 82 ? -0.226 7.395 0.382 1.00 96.50 82 SER A N 1
ATOM 688 C CA . SER A 1 82 ? 0.357 7.878 -0.857 1.00 96.50 82 SER A CA 1
ATOM 689 C C . SER A 1 82 ? 1.721 8.495 -0.614 1.00 96.50 82 SER A C 1
ATOM 691 O O . SER A 1 82 ? 1.935 9.160 0.397 1.00 96.50 82 SER A O 1
ATOM 693 N N . VAL A 1 83 ? 2.619 8.294 -1.567 1.00 96.31 83 VAL A N 1
ATOM 694 C CA . VAL A 1 83 ? 3.976 8.827 -1.575 1.00 96.31 83 VAL A CA 1
ATOM 695 C C . VAL A 1 83 ? 4.163 9.667 -2.832 1.00 96.31 83 VAL A C 1
ATOM 697 O O . VAL A 1 83 ? 3.640 9.365 -3.908 1.00 96.31 83 VAL A O 1
ATOM 700 N N . ASN A 1 84 ? 4.885 10.767 -2.677 1.00 93.50 84 ASN A N 1
ATOM 701 C CA . ASN A 1 84 ? 5.443 11.553 -3.767 1.00 93.50 84 ASN A CA 1
ATOM 702 C C . ASN A 1 84 ? 6.854 12.014 -3.373 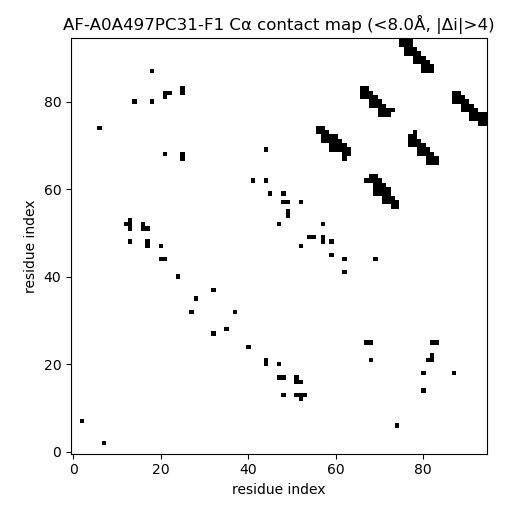1.00 93.50 84 ASN A C 1
ATOM 704 O O . ASN A 1 84 ? 7.324 11.723 -2.276 1.00 93.50 84 A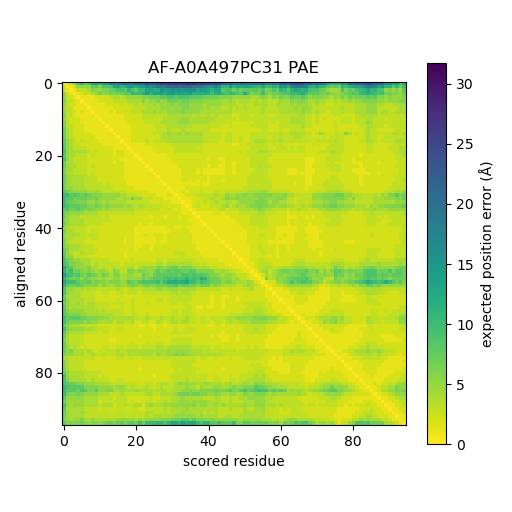SN A O 1
ATOM 708 N N . SER A 1 85 ? 7.520 12.758 -4.255 1.00 91.31 85 SER A N 1
ATOM 709 C CA . SER A 1 85 ? 8.899 13.217 -4.050 1.00 91.31 85 SER A CA 1
ATOM 710 C C . SER A 1 85 ? 9.116 14.112 -2.825 1.00 91.31 85 SER A C 1
ATOM 712 O O . SER A 1 85 ? 10.257 14.290 -2.418 1.00 91.31 85 SER A O 1
ATOM 714 N N . THR A 1 86 ? 8.063 14.696 -2.246 1.00 90.88 86 THR A N 1
ATOM 715 C CA . THR A 1 86 ? 8.184 15.678 -1.155 1.00 90.88 86 THR A CA 1
ATOM 716 C C . THR A 1 86 ? 7.477 15.267 0.129 1.00 90.88 86 THR A C 1
ATOM 718 O O . THR A 1 86 ? 7.680 15.894 1.164 1.00 90.88 86 THR A O 1
ATOM 721 N N . SER A 1 87 ? 6.604 14.259 0.085 1.00 91.94 87 SER A N 1
ATOM 722 C CA . SER A 1 87 ? 5.761 13.896 1.220 1.00 91.94 87 SER A CA 1
ATOM 723 C C . SER A 1 87 ? 5.223 12.473 1.124 1.00 91.94 87 SER A C 1
ATOM 725 O O . SER A 1 87 ? 4.820 12.011 0.053 1.00 91.94 87 SER A O 1
ATOM 727 N N . ILE A 1 88 ? 5.101 11.833 2.286 1.00 94.12 88 ILE A N 1
ATOM 728 C CA . ILE A 1 88 ? 4.143 10.752 2.512 1.00 94.12 88 ILE A CA 1
ATOM 729 C C . ILE A 1 88 ? 2.862 11.368 3.071 1.00 94.12 88 ILE A C 1
ATOM 731 O O . ILE A 1 88 ? 2.890 12.260 3.920 1.00 94.12 88 ILE A O 1
ATOM 735 N N . ARG A 1 89 ? 1.714 10.922 2.566 1.00 94.00 89 ARG A N 1
ATOM 736 C CA . ARG A 1 89 ? 0.395 11.368 3.015 1.00 94.00 89 ARG A CA 1
ATOM 737 C C . ARG A 1 89 ? -0.491 10.171 3.257 1.00 94.00 89 ARG A C 1
ATOM 739 O O . ARG A 1 89 ? -0.553 9.270 2.422 1.00 94.00 89 ARG A O 1
ATOM 746 N N . TRP A 1 90 ? -1.263 10.234 4.330 1.00 93.38 90 TRP A N 1
ATOM 747 C CA . TRP A 1 90 ? -2.332 9.285 4.581 1.00 93.38 90 TRP A CA 1
ATOM 748 C C . TRP A 1 90 ? -3.675 9.994 4.751 1.00 93.38 90 TRP A C 1
ATOM 750 O O . TRP A 1 90 ? -3.746 11.174 5.101 1.00 93.38 90 TRP A O 1
ATOM 760 N N . LYS A 1 91 ? -4.752 9.274 4.448 1.00 93.44 91 LYS A N 1
ATOM 761 C CA . LYS A 1 91 ? -6.137 9.711 4.645 1.00 93.44 91 LYS A CA 1
ATOM 762 C C . LYS A 1 91 ? -6.949 8.536 5.160 1.00 93.44 91 LYS A C 1
ATOM 764 O O . LYS A 1 91 ? -6.846 7.455 4.594 1.00 93.44 91 LYS A O 1
ATOM 769 N N . ALA A 1 92 ? -7.787 8.760 6.164 1.00 92.75 92 ALA A N 1
ATOM 770 C CA . ALA A 1 92 ? -8.760 7.778 6.633 1.00 92.75 92 ALA A CA 1
ATOM 771 C C . ALA A 1 92 ? -10.182 8.292 6.387 1.00 92.75 92 ALA A C 1
ATOM 773 O O . ALA A 1 92 ? -10.496 9.448 6.678 1.00 92.75 92 ALA A O 1
ATOM 774 N N . LYS A 1 93 ? -11.044 7.428 5.854 1.00 93.44 93 LYS A N 1
ATOM 775 C CA . LYS A 1 93 ? -12.465 7.683 5.618 1.00 93.44 93 LYS A CA 1
ATOM 776 C C . LYS A 1 93 ? -13.269 6.558 6.258 1.00 93.44 93 LYS A C 1
ATOM 778 O O . LYS A 1 93 ? -12.965 5.393 6.041 1.00 93.44 93 LYS A O 1
ATOM 783 N N . LYS A 1 94 ? -14.303 6.901 7.021 1.00 90.81 94 LYS A N 1
ATOM 784 C CA . LYS A 1 94 ? -15.215 5.898 7.573 1.00 90.81 94 LYS A CA 1
ATOM 785 C C . LYS A 1 94 ? -16.098 5.315 6.461 1.00 90.81 94 LYS A C 1
ATOM 787 O O . LYS A 1 94 ? -16.578 6.088 5.624 1.00 90.81 94 LYS A O 1
ATOM 792 N N . ILE A 1 95 ? -16.287 3.998 6.470 1.00 87.25 95 ILE A N 1
ATOM 793 C CA . ILE A 1 95 ? -17.194 3.256 5.578 1.00 87.25 95 ILE A CA 1
ATOM 794 C C . ILE A 1 95 ? -18.385 2.683 6.346 1.00 87.25 95 ILE A C 1
ATOM 796 O O . ILE A 1 95 ? -18.297 2.570 7.593 1.00 87.25 95 ILE A O 1
#